Protein AF-A0AAU9UUK9-F1 (afdb_monomer_lite)

Sequence (66 aa):
MYQFVTKPALAANVEDLKPDGNTHVYGKSVSAYKTWQNDNGHYSEDGRGLEVINNDGQITKHEFKP

Structure (mmCIF, N/CA/C/O backbone):
data_AF-A0AAU9UUK9-F1
#
_entry.id   AF-A0AAU9UUK9-F1
#
loop_
_atom_site.group_PDB
_atom_site.id
_atom_site.type_symbol
_atom_site.label_atom_id
_atom_site.label_alt_id
_atom_site.label_comp_id
_atom_site.label_asym_id
_atom_site.label_entity_id
_atom_site.label_seq_id
_atom_site.pdbx_PDB_ins_code
_atom_site.Cartn_x
_atom_site.Cartn_y
_atom_sit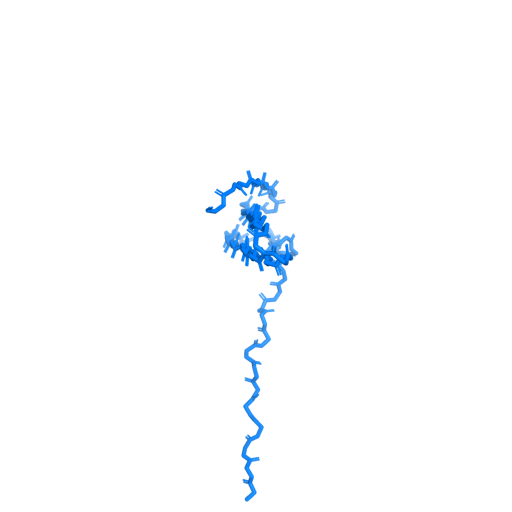e.Cartn_z
_atom_site.occupancy
_atom_site.B_iso_or_equiv
_atom_site.auth_seq_id
_atom_site.auth_comp_id
_atom_site.auth_asym_id
_atom_site.auth_atom_id
_atom_site.pdbx_PDB_model_num
ATOM 1 N N . MET A 1 1 ? 29.241 -23.299 12.898 1.00 37.47 1 MET A N 1
ATOM 2 C CA . MET A 1 1 ? 27.823 -23.617 12.629 1.00 37.47 1 MET A CA 1
ATOM 3 C C . MET A 1 1 ? 27.097 -22.279 12.565 1.00 37.47 1 MET A C 1
ATOM 5 O O . MET A 1 1 ? 27.031 -21.608 13.584 1.00 37.47 1 MET A O 1
ATOM 9 N N . TYR A 1 2 ? 26.749 -21.796 11.371 1.00 38.91 2 TYR A N 1
ATOM 10 C CA . TYR A 1 2 ? 26.248 -20.426 11.193 1.00 38.91 2 TYR A CA 1
ATOM 11 C C . TYR A 1 2 ? 24.773 -20.335 11.601 1.00 38.91 2 TYR A C 1
ATOM 13 O O . TYR A 1 2 ? 23.966 -21.171 11.203 1.00 38.91 2 TYR A O 1
ATOM 21 N N . GLN A 1 3 ? 24.462 -19.342 12.438 1.00 36.25 3 GLN A N 1
ATOM 22 C CA . GLN A 1 3 ? 23.122 -19.041 12.938 1.00 36.25 3 GLN A C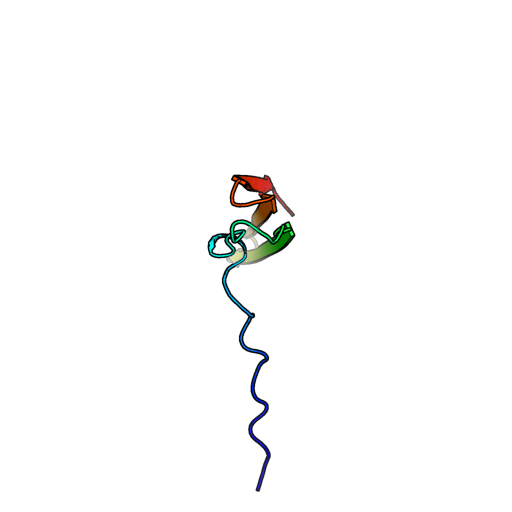A 1
ATOM 23 C C . GLN A 1 3 ? 22.164 -18.749 11.779 1.00 36.25 3 GLN A C 1
ATOM 25 O O . GLN A 1 3 ? 22.453 -17.930 10.907 1.00 36.25 3 GLN A O 1
ATOM 30 N N . PHE A 1 4 ? 20.999 -19.394 11.804 1.00 41.72 4 PHE A N 1
ATOM 31 C CA . PHE A 1 4 ? 19.863 -18.998 10.987 1.00 41.72 4 PHE A CA 1
ATOM 32 C C . PHE A 1 4 ? 19.426 -17.603 11.430 1.00 41.72 4 PHE A C 1
ATOM 34 O O . PHE A 1 4 ? 18.891 -17.430 12.523 1.00 41.72 4 PHE A O 1
ATOM 41 N N . VAL A 1 5 ? 19.662 -16.605 10.582 1.00 41.03 5 VAL A N 1
ATOM 42 C CA . VAL A 1 5 ? 19.011 -15.304 10.716 1.00 41.03 5 VAL A CA 1
ATOM 43 C C . VAL A 1 5 ? 17.535 -15.553 10.436 1.00 41.03 5 VAL A C 1
ATOM 45 O O . VAL A 1 5 ? 17.116 -15.653 9.282 1.00 41.03 5 VAL A O 1
ATOM 48 N N . THR A 1 6 ? 16.737 -15.716 11.488 1.00 44.94 6 THR A N 1
ATOM 49 C CA . THR A 1 6 ? 15.287 -15.622 11.376 1.00 44.94 6 THR A CA 1
ATOM 50 C C . THR A 1 6 ? 14.998 -14.215 10.879 1.00 44.94 6 THR A C 1
ATOM 52 O O . THR A 1 6 ? 15.080 -13.255 11.647 1.00 44.94 6 THR A O 1
ATOM 55 N N . LYS A 1 7 ? 14.721 -14.077 9.573 1.00 41.41 7 LYS A N 1
ATOM 56 C CA . LYS A 1 7 ? 14.039 -12.894 9.041 1.00 41.41 7 LYS A CA 1
ATOM 57 C C . LYS A 1 7 ? 12.915 -12.573 10.027 1.00 41.41 7 LYS A C 1
ATOM 59 O O . LYS A 1 7 ? 12.192 -13.511 10.379 1.00 41.41 7 LYS A O 1
ATOM 64 N N . PRO A 1 8 ? 12.761 -11.324 10.492 1.00 37.81 8 PRO A N 1
ATOM 65 C CA . PRO A 1 8 ? 11.565 -10.979 11.236 1.00 37.81 8 PRO A CA 1
ATOM 66 C C . PRO A 1 8 ? 10.395 -11.396 10.346 1.00 37.81 8 PRO A C 1
ATOM 68 O O . PRO A 1 8 ? 10.307 -10.957 9.197 1.00 37.81 8 PRO A O 1
ATOM 71 N N . ALA A 1 9 ? 9.575 -12.338 10.817 1.00 44.41 9 ALA A N 1
ATOM 72 C CA . ALA A 1 9 ? 8.293 -12.575 10.184 1.00 44.41 9 ALA A CA 1
ATOM 73 C C . ALA A 1 9 ? 7.628 -11.201 10.175 1.00 44.41 9 ALA A C 1
ATOM 75 O O . ALA A 1 9 ? 7.460 -10.616 11.245 1.00 44.41 9 ALA A O 1
ATOM 76 N N . LEU A 1 10 ? 7.389 -10.635 8.987 1.00 43.44 10 LEU A N 1
ATOM 77 C CA . LEU A 1 10 ? 6.604 -9.413 8.849 1.00 43.44 10 LEU A CA 1
ATOM 78 C C . LEU A 1 10 ? 5.307 -9.690 9.610 1.00 43.44 10 LEU A C 1
ATOM 80 O O . LEU A 1 10 ? 4.538 -10.570 9.227 1.00 43.44 10 LEU A O 1
ATOM 84 N N . ALA A 1 11 ? 5.189 -9.087 10.789 1.00 49.62 11 ALA A N 1
ATOM 85 C CA . ALA A 1 11 ? 4.227 -9.475 11.799 1.00 49.62 11 ALA A CA 1
ATOM 86 C C . ALA A 1 11 ? 2.827 -9.085 11.309 1.00 49.62 11 ALA A C 1
ATOM 88 O O . ALA A 1 11 ? 2.446 -7.932 11.450 1.00 49.62 11 ALA A O 1
ATOM 89 N N . ALA A 1 12 ? 2.115 -10.054 10.717 1.00 59.19 12 ALA A N 1
ATOM 90 C CA . ALA A 1 12 ? 0.798 -9.941 10.077 1.00 59.19 12 ALA A CA 1
ATOM 91 C C . ALA A 1 12 ? 0.713 -8.916 8.921 1.00 59.19 12 ALA A C 1
ATOM 93 O O . ALA A 1 12 ? 1.404 -7.898 8.893 1.00 59.19 12 ALA A O 1
ATOM 94 N N . ASN A 1 13 ? -0.147 -9.168 7.927 1.00 79.56 13 ASN A N 1
ATOM 95 C CA . ASN A 1 13 ? -0.448 -8.119 6.955 1.00 79.56 13 ASN A CA 1
ATOM 96 C C . ASN A 1 13 ? -1.190 -6.999 7.692 1.00 79.56 13 ASN A C 1
ATOM 98 O O . ASN A 1 13 ? -2.087 -7.274 8.485 1.00 79.56 13 ASN A O 1
ATOM 102 N N . VAL A 1 14 ? -0.857 -5.734 7.414 1.00 86.94 14 VAL A N 1
ATOM 103 C CA . VAL A 1 14 ? -1.560 -4.578 8.007 1.00 86.94 14 VAL A CA 1
ATOM 104 C C . VAL A 1 14 ? -3.071 -4.655 7.760 1.00 86.94 14 VAL A C 1
ATOM 106 O O . VAL A 1 14 ? -3.850 -4.229 8.604 1.00 86.94 14 VAL A O 1
ATOM 109 N N . GLU A 1 15 ? -3.488 -5.263 6.648 1.00 87.50 15 GLU A N 1
ATOM 110 C CA . GLU A 1 15 ? -4.894 -5.518 6.303 1.00 87.50 15 GLU A CA 1
ATOM 111 C C . GLU A 1 15 ? -5.600 -6.501 7.247 1.00 87.50 15 GLU A C 1
ATOM 113 O O . GLU A 1 15 ? -6.812 -6.417 7.420 1.00 87.50 15 GLU A O 1
ATOM 118 N N . ASP A 1 16 ? -4.849 -7.406 7.874 1.00 89.00 16 ASP A N 1
ATOM 119 C CA . ASP A 1 16 ? -5.393 -8.471 8.718 1.00 89.00 16 ASP A CA 1
ATOM 120 C C . ASP A 1 16 ? -5.584 -8.028 10.173 1.00 89.00 16 ASP A C 1
ATOM 122 O O . ASP A 1 16 ? -6.224 -8.736 10.956 1.00 89.00 16 ASP A O 1
ATOM 126 N N . LEU A 1 17 ? -5.028 -6.874 10.560 1.00 87.19 17 LEU A N 1
ATOM 127 C CA . LEU A 1 17 ? -5.155 -6.370 11.921 1.00 87.19 17 LEU A CA 1
ATOM 128 C C . LEU A 1 17 ? -6.617 -5.991 12.199 1.00 87.19 17 LEU A C 1
ATOM 130 O O . LEU A 1 17 ? -7.257 -5.278 11.424 1.00 87.19 17 LEU A O 1
ATOM 134 N N . LYS A 1 18 ? -7.155 -6.461 13.322 1.00 87.62 18 LYS A N 1
ATOM 135 C CA . LYS A 1 18 ? -8.526 -6.169 13.741 1.00 87.62 18 LYS A CA 1
ATOM 136 C C . LYS A 1 18 ? -8.513 -5.632 15.162 1.00 87.62 18 LYS A C 1
ATOM 138 O O . LYS A 1 18 ? -7.836 -6.237 15.995 1.00 87.62 18 LYS A O 1
ATOM 143 N N . PRO A 1 19 ? -9.249 -4.549 15.450 1.00 87.19 19 PRO A N 1
ATOM 144 C CA . PRO A 1 19 ? -9.531 -4.200 16.830 1.00 87.19 19 PRO A CA 1
ATOM 145 C C . PRO A 1 19 ? -10.308 -5.352 17.477 1.00 87.19 19 PRO A C 1
ATOM 147 O O . PRO A 1 19 ? -11.168 -5.970 16.840 1.00 87.19 19 PRO A O 1
ATOM 150 N N . ASP A 1 20 ? -10.012 -5.649 18.737 1.00 84.00 20 ASP A N 1
ATOM 151 C CA . ASP A 1 20 ? -10.986 -6.317 19.596 1.00 84.00 20 ASP A CA 1
ATOM 152 C C . ASP A 1 20 ? -11.806 -5.250 20.335 1.00 84.00 20 ASP A C 1
ATOM 154 O O . ASP A 1 20 ? -11.455 -4.073 20.333 1.00 84.00 20 ASP A O 1
ATOM 158 N N . GLY A 1 21 ? -12.939 -5.620 20.937 1.00 81.12 21 GLY A N 1
ATOM 159 C CA . GLY A 1 21 ? -13.866 -4.656 21.551 1.00 81.12 21 GLY A CA 1
ATOM 160 C C . GLY A 1 21 ? -13.268 -3.744 22.637 1.00 81.12 21 GLY A C 1
ATOM 161 O O . GLY A 1 21 ? -13.971 -2.850 23.098 1.00 81.12 21 GLY A O 1
ATOM 162 N N . ASN A 1 22 ? -12.007 -3.953 23.034 1.00 89.56 22 ASN A N 1
ATOM 163 C CA . ASN A 1 22 ? -11.277 -3.159 24.017 1.00 89.56 22 ASN A CA 1
ATOM 164 C C . ASN A 1 22 ? -9.948 -2.584 23.484 1.00 89.56 22 ASN A C 1
ATOM 166 O O . ASN A 1 22 ? -9.210 -1.968 24.256 1.00 89.56 22 ASN A O 1
ATOM 170 N N . THR A 1 23 ? -9.613 -2.777 22.206 1.00 87.31 23 THR A N 1
ATOM 171 C CA . THR A 1 23 ? -8.340 -2.338 21.622 1.00 87.31 23 THR A CA 1
ATOM 172 C C . THR A 1 23 ? -8.546 -1.606 20.307 1.00 87.31 23 THR A C 1
ATOM 174 O O . THR A 1 23 ? -9.342 -2.002 19.462 1.00 87.31 23 THR A O 1
ATOM 177 N N . HIS A 1 24 ? -7.781 -0.534 20.128 1.00 91.38 24 HIS A N 1
ATOM 178 C CA . HIS A 1 24 ? -7.666 0.151 18.849 1.00 91.38 24 HIS A CA 1
ATOM 179 C C . HIS A 1 24 ? -6.476 -0.398 18.073 1.00 91.38 24 HIS A C 1
ATOM 181 O O . HIS A 1 24 ? -5.449 -0.765 18.651 1.00 91.38 24 HIS A O 1
ATOM 187 N N . VAL A 1 25 ? -6.602 -0.419 16.754 1.00 89.94 25 VAL A N 1
ATOM 188 C CA . VAL A 1 25 ? -5.560 -0.876 15.844 1.00 89.94 25 VAL A CA 1
ATOM 189 C C . VAL A 1 25 ? -5.265 0.223 14.847 1.00 89.94 25 VAL A C 1
ATOM 191 O O . VAL A 1 25 ? -6.132 0.656 14.096 1.00 89.94 25 VAL A O 1
ATOM 194 N N . TYR A 1 26 ? -3.996 0.608 14.784 1.00 92.94 26 TYR A N 1
ATOM 195 C CA . TYR A 1 26 ? -3.484 1.436 13.709 1.00 92.94 26 TYR A CA 1
ATOM 196 C C . TYR A 1 26 ? -2.260 0.771 13.090 1.00 92.94 26 TYR A C 1
ATOM 198 O O . TYR A 1 26 ? -1.302 0.430 13.786 1.00 92.94 26 TYR A O 1
ATOM 206 N N . GLY A 1 27 ? -2.285 0.603 11.773 1.00 92.00 27 GLY A N 1
ATOM 207 C CA . GLY A 1 27 ? -1.175 0.051 11.012 1.00 92.00 27 GLY A CA 1
ATOM 208 C C . GLY A 1 27 ? -1.015 0.767 9.682 1.00 92.00 27 GLY A C 1
ATOM 209 O O . GLY A 1 27 ? -1.995 1.085 9.013 1.00 92.00 27 GLY A O 1
ATOM 210 N N . LYS A 1 28 ? 0.233 0.997 9.280 1.00 93.38 28 LYS A N 1
ATOM 211 C CA . LYS A 1 28 ? 0.572 1.547 7.969 1.00 93.38 28 LYS A CA 1
ATOM 212 C C . LYS A 1 28 ? 1.673 0.711 7.337 1.00 93.38 28 LYS A C 1
ATOM 214 O O . LYS A 1 28 ? 2.698 0.464 7.967 1.00 93.38 28 LYS A O 1
ATOM 219 N N . SER A 1 29 ? 1.462 0.302 6.093 1.00 92.69 29 SER A N 1
ATOM 220 C CA . SER A 1 29 ? 2.465 -0.360 5.263 1.00 92.69 29 SER A CA 1
ATOM 221 C C . SER A 1 29 ? 2.632 0.406 3.962 1.00 92.69 29 SER A C 1
ATOM 223 O O . SER A 1 29 ? 1.655 0.875 3.382 1.00 92.69 29 SER A O 1
ATOM 225 N N . VAL A 1 30 ? 3.875 0.538 3.511 1.00 91.38 30 VAL A N 1
ATOM 226 C CA . VAL A 1 30 ? 4.209 1.136 2.220 1.00 91.38 30 VAL A CA 1
ATOM 227 C C . VAL A 1 30 ? 5.151 0.186 1.502 1.00 91.38 30 VAL A C 1
ATOM 229 O O . VAL A 1 30 ? 6.172 -0.226 2.050 1.00 91.38 30 VAL A O 1
ATOM 232 N N . SER A 1 31 ? 4.801 -0.156 0.268 1.00 86.25 31 SE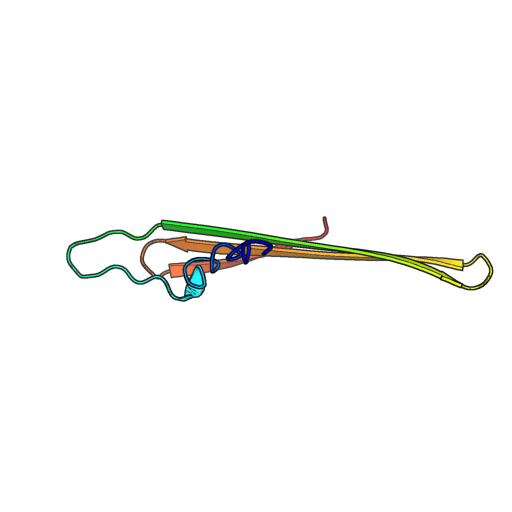R A N 1
ATOM 233 C CA . SER A 1 31 ? 5.627 -0.959 -0.628 1.00 86.25 31 SER A CA 1
ATOM 234 C C . SER A 1 31 ? 5.745 -0.245 -1.965 1.00 86.25 31 SER A C 1
ATOM 236 O O . SER A 1 31 ? 4.770 0.319 -2.449 1.00 86.25 31 SER A O 1
ATOM 238 N N . ALA A 1 32 ? 6.934 -0.234 -2.554 1.00 89.12 32 ALA A N 1
ATOM 239 C CA . ALA A 1 32 ? 7.149 0.345 -3.871 1.00 89.12 32 ALA A CA 1
ATOM 240 C C . ALA A 1 32 ? 8.228 -0.430 -4.618 1.00 89.12 32 ALA A C 1
ATOM 242 O O . ALA A 1 32 ? 9.169 -0.941 -4.006 1.00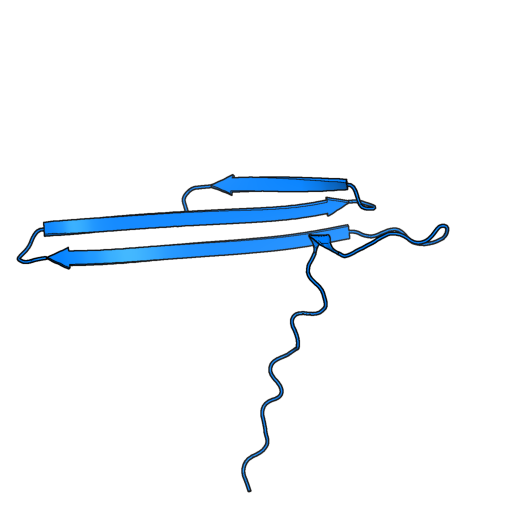 89.12 32 ALA A O 1
ATOM 243 N N . TYR A 1 33 ? 8.090 -0.503 -5.938 1.00 86.00 33 TYR A N 1
ATOM 244 C CA . TYR A 1 33 ? 9.110 -1.039 -6.825 1.00 86.00 33 TYR A CA 1
ATOM 245 C C . TYR A 1 33 ? 9.427 -0.041 -7.931 1.00 86.00 33 TYR A C 1
ATOM 247 O O . TYR A 1 33 ? 8.585 0.760 -8.341 1.00 86.00 33 TYR A O 1
ATOM 255 N N . LYS A 1 34 ? 10.658 -0.138 -8.427 1.00 90.62 34 LYS A N 1
ATOM 256 C CA . LYS A 1 34 ? 11.121 0.568 -9.609 1.00 90.62 34 LYS A CA 1
ATOM 257 C C . LYS A 1 34 ? 11.992 -0.369 -10.432 1.00 90.62 34 LYS A C 1
ATOM 259 O O . LYS A 1 34 ? 12.852 -1.059 -9.886 1.00 90.62 34 LYS A O 1
ATOM 264 N N . THR A 1 35 ? 11.729 -0.424 -11.726 1.00 85.12 35 THR A N 1
ATOM 265 C CA . THR A 1 35 ? 12.408 -1.289 -12.684 1.00 85.12 35 THR A CA 1
ATOM 266 C C . THR A 1 35 ? 12.886 -0.466 -13.862 1.00 85.12 35 THR A C 1
ATOM 268 O O . THR A 1 35 ? 12.131 0.327 -14.420 1.00 85.12 35 THR A O 1
ATOM 271 N N . TRP A 1 36 ? 14.130 -0.707 -14.259 1.00 91.94 36 TRP A N 1
ATOM 272 C CA . TRP A 1 36 ? 14.734 -0.130 -15.450 1.00 91.94 36 TRP A CA 1
ATOM 273 C C . TRP A 1 36 ? 15.109 -1.254 -16.401 1.00 91.94 36 TRP A C 1
ATOM 275 O O . TRP A 1 36 ? 15.671 -2.265 -15.974 1.00 91.94 36 TRP A O 1
ATOM 285 N N . GLN A 1 37 ? 14.812 -1.073 -17.681 1.00 89.50 37 GLN A N 1
ATOM 286 C CA . GLN A 1 37 ? 15.241 -1.979 -18.738 1.00 89.50 37 GLN A CA 1
ATOM 287 C C . GLN A 1 37 ? 15.997 -1.192 -19.805 1.00 89.50 37 GLN A C 1
ATOM 289 O O . GLN A 1 37 ? 15.674 -0.039 -20.095 1.00 89.50 37 GLN A O 1
ATOM 294 N N . ASN A 1 38 ? 17.022 -1.826 -20.368 1.00 91.38 38 ASN A N 1
ATOM 295 C CA . ASN A 1 38 ? 17.749 -1.337 -21.529 1.00 91.38 38 ASN A CA 1
ATOM 296 C C . ASN A 1 38 ? 17.753 -2.451 -22.573 1.00 91.38 38 ASN A C 1
ATOM 298 O O . ASN A 1 38 ? 18.370 -3.494 -22.350 1.00 91.38 38 ASN A O 1
ATOM 302 N N . ASP A 1 39 ? 17.062 -2.218 -23.681 1.00 89.31 39 ASP A N 1
ATOM 303 C CA . ASP A 1 39 ? 17.059 -3.105 -24.837 1.00 89.31 39 ASP A CA 1
ATOM 304 C C . ASP A 1 39 ? 17.704 -2.387 -26.024 1.00 89.31 39 ASP A C 1
ATOM 306 O O . ASP A 1 39 ? 17.119 -1.489 -26.630 1.00 89.31 39 ASP A O 1
ATOM 310 N N . ASN A 1 40 ? 18.961 -2.734 -26.308 1.00 87.94 40 ASN A N 1
ATOM 311 C CA . ASN A 1 40 ? 19.746 -2.194 -27.420 1.00 87.94 40 ASN A CA 1
ATOM 312 C C . ASN A 1 40 ? 19.748 -0.648 -27.521 1.00 87.94 40 ASN A C 1
ATOM 314 O O . ASN A 1 40 ? 19.662 -0.082 -28.610 1.00 87.94 40 ASN A O 1
ATOM 318 N N . GLY A 1 41 ? 19.834 0.049 -26.382 1.00 90.62 41 GLY A N 1
ATOM 319 C CA . GLY A 1 41 ? 19.826 1.515 -26.314 1.00 90.62 41 GLY A CA 1
ATOM 320 C C . GLY A 1 41 ? 18.441 2.140 -26.123 1.00 90.62 41 GLY A C 1
ATOM 321 O O . GLY A 1 41 ? 18.349 3.355 -25.943 1.00 90.62 41 GLY A O 1
ATOM 322 N N . HIS A 1 42 ? 17.374 1.338 -26.103 1.00 85.44 42 HIS A N 1
ATOM 323 C CA . HIS A 1 42 ? 16.047 1.773 -25.683 1.00 85.44 42 HIS A CA 1
ATOM 324 C C . HIS A 1 42 ? 15.886 1.597 -24.176 1.00 85.44 42 HIS A C 1
ATOM 326 O O . HIS A 1 42 ? 15.933 0.482 -23.660 1.00 85.44 42 HIS A O 1
ATOM 332 N N . TYR A 1 43 ? 15.667 2.708 -23.479 1.00 91.19 43 TYR A N 1
ATOM 333 C CA . TYR A 1 43 ? 15.459 2.728 -22.038 1.00 91.19 43 TYR A CA 1
ATOM 334 C C . TYR A 1 43 ? 13.968 2.770 -21.724 1.00 91.19 43 TYR A C 1
ATOM 336 O O . TYR A 1 43 ? 13.249 3.631 -22.237 1.00 91.19 43 TYR A O 1
ATOM 344 N N . SER A 1 44 ? 13.516 1.875 -20.851 1.00 88.38 44 SER A N 1
ATOM 345 C CA . SER A 1 44 ? 12.194 1.959 -20.239 1.00 88.38 44 SER A CA 1
ATOM 346 C C . SER A 1 44 ? 12.314 1.964 -18.721 1.00 88.38 44 SER A C 1
ATOM 348 O O . SER A 1 44 ? 13.200 1.344 -18.126 1.00 88.38 44 SER A O 1
ATOM 350 N N . GLU A 1 45 ? 11.418 2.719 -18.100 1.00 89.81 45 GLU A N 1
ATOM 351 C CA . GLU A 1 45 ? 11.278 2.813 -16.658 1.00 89.81 45 GLU A CA 1
ATOM 352 C C . GLU A 1 45 ? 9.828 2.490 -16.308 1.00 89.81 45 GLU A C 1
ATOM 354 O O . GLU A 1 45 ? 8.901 3.054 -16.895 1.00 89.81 45 GLU A O 1
ATOM 359 N N . ASP A 1 46 ? 9.645 1.585 -15.354 1.00 86.38 46 ASP A N 1
ATOM 360 C CA . ASP A 1 46 ? 8.356 1.326 -14.719 1.00 86.38 46 ASP A CA 1
ATOM 361 C C . ASP A 1 46 ? 8.513 1.376 -13.201 1.00 86.38 46 ASP A C 1
ATOM 363 O O . ASP A 1 46 ? 9.569 1.062 -12.647 1.00 86.38 46 ASP A O 1
ATOM 367 N N . GLY A 1 47 ? 7.457 1.791 -12.519 1.00 87.25 47 GLY A N 1
ATOM 368 C CA . GLY A 1 47 ? 7.440 1.854 -11.073 1.00 87.25 47 GLY A CA 1
ATOM 369 C C . GLY A 1 47 ? 6.034 2.049 -10.539 1.00 87.25 47 GLY A C 1
ATOM 370 O O . GLY A 1 47 ? 5.228 2.798 -11.099 1.00 87.25 47 GLY A O 1
ATOM 371 N N . ARG A 1 48 ? 5.756 1.382 -9.421 1.00 84.50 48 ARG A N 1
ATOM 372 C CA . ARG A 1 48 ? 4.474 1.462 -8.719 1.00 84.50 48 ARG A CA 1
ATOM 373 C C . ARG A 1 48 ? 4.695 1.348 -7.221 1.00 84.50 48 ARG A C 1
ATOM 375 O O . ARG A 1 48 ? 5.545 0.591 -6.757 1.00 84.50 48 ARG A O 1
ATOM 382 N N . GLY A 1 49 ? 3.901 2.100 -6.481 1.00 88.25 49 GLY A N 1
ATOM 383 C CA . GLY A 1 49 ? 3.809 2.079 -5.036 1.00 88.25 49 GLY A CA 1
ATOM 384 C C . GLY A 1 49 ? 2.393 1.752 -4.582 1.00 88.25 49 GLY A C 1
ATOM 385 O O . GLY A 1 49 ? 1.418 2.089 -5.254 1.00 88.25 49 GLY A O 1
ATOM 386 N N . LEU A 1 50 ? 2.299 1.095 -3.433 1.00 89.44 50 LEU A N 1
ATOM 387 C CA . LEU A 1 50 ? 1.072 0.818 -2.708 1.00 89.44 50 LEU A CA 1
ATOM 388 C C . LEU A 1 50 ? 1.284 1.172 -1.238 1.00 89.44 50 LEU A C 1
ATOM 390 O O . LEU A 1 50 ? 2.153 0.617 -0.560 1.00 89.44 50 LEU A O 1
ATOM 394 N N . GLU A 1 51 ? 0.450 2.076 -0.754 1.00 92.94 51 GLU A N 1
ATOM 395 C CA . GLU A 1 51 ? 0.270 2.386 0.652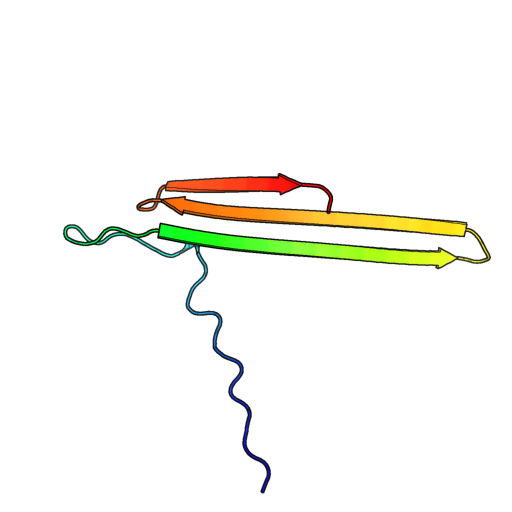 1.00 92.94 51 GLU A CA 1
ATOM 396 C C . GLU A 1 51 ? -1.027 1.740 1.145 1.00 92.94 51 GLU A C 1
ATOM 398 O O . GLU A 1 51 ? -2.070 1.825 0.495 1.00 92.94 51 GLU A O 1
ATOM 403 N N . VAL A 1 52 ? -0.955 1.098 2.307 1.00 93.31 52 VAL A N 1
ATOM 404 C CA . VAL A 1 52 ? -2.089 0.495 3.002 1.00 93.31 52 VAL A CA 1
ATOM 405 C C . VAL A 1 52 ? -2.139 1.057 4.413 1.00 93.31 52 VAL A C 1
ATOM 407 O O . VAL A 1 52 ? -1.158 0.976 5.152 1.00 93.31 52 VAL A O 1
ATOM 410 N N . ILE A 1 53 ? -3.289 1.601 4.791 1.00 95.12 53 ILE A N 1
ATOM 411 C CA . ILE A 1 53 ? -3.571 2.113 6.130 1.00 95.12 53 ILE A CA 1
ATOM 412 C C . ILE A 1 53 ? -4.736 1.308 6.696 1.00 95.12 53 ILE A C 1
ATOM 414 O O . ILE A 1 53 ? -5.777 1.198 6.054 1.00 95.12 53 ILE A O 1
ATOM 418 N N . ASN A 1 54 ? -4.560 0.760 7.891 1.00 94.88 54 ASN A N 1
ATOM 419 C CA . ASN A 1 54 ? -5.615 0.160 8.691 1.00 94.88 54 ASN A CA 1
ATOM 420 C C . ASN A 1 54 ? -5.855 1.049 9.909 1.00 94.88 54 ASN A C 1
ATOM 422 O O . ASN A 1 54 ? -4.940 1.251 10.707 1.00 94.88 54 ASN A O 1
ATOM 426 N N . ASN A 1 55 ? -7.068 1.580 10.021 1.00 94.75 55 ASN A N 1
ATOM 427 C CA . ASN A 1 55 ? -7.522 2.353 11.165 1.00 94.75 55 ASN A CA 1
ATOM 428 C C . ASN A 1 55 ? -8.771 1.684 11.745 1.00 94.75 55 ASN A C 1
ATOM 430 O O . ASN A 1 55 ? -9.855 1.799 11.178 1.00 94.75 55 ASN A O 1
ATOM 434 N N . ASP A 1 56 ? -8.609 0.941 12.835 1.00 93.12 56 ASP A N 1
ATOM 435 C CA . ASP A 1 56 ? -9.666 0.173 13.500 1.00 93.12 56 ASP A CA 1
ATOM 436 C C . ASP A 1 56 ? -10.430 -0.772 12.554 1.00 93.12 56 ASP A C 1
ATOM 438 O O . ASP A 1 56 ? -11.656 -0.868 12.564 1.00 93.12 56 ASP A O 1
ATOM 442 N N . GLY A 1 57 ? -9.695 -1.484 11.698 1.00 89.69 57 GLY A N 1
ATOM 443 C CA . GLY A 1 57 ? -10.254 -2.395 10.699 1.00 89.69 57 GLY A CA 1
ATOM 444 C C . GLY A 1 57 ? -10.770 -1.694 9.439 1.00 89.69 57 GLY A C 1
ATOM 445 O O . GLY A 1 57 ? -11.171 -2.369 8.490 1.00 89.69 57 GLY A O 1
ATOM 446 N N . GLN A 1 58 ? -10.743 -0.359 9.384 1.00 93.31 58 GLN A N 1
ATOM 447 C CA . GLN A 1 58 ? -11.031 0.391 8.164 1.00 93.31 58 GLN A CA 1
ATOM 448 C C . GLN A 1 58 ? -9.773 0.470 7.302 1.00 93.31 58 GLN A C 1
ATOM 450 O O . GLN A 1 58 ? -8.795 1.131 7.659 1.00 93.31 58 GLN A O 1
ATOM 455 N N . ILE A 1 59 ? -9.805 -0.210 6.155 1.00 94.19 59 ILE A N 1
ATOM 456 C CA . ILE A 1 59 ? -8.668 -0.285 5.238 1.00 94.19 59 ILE A CA 1
ATOM 457 C C . ILE A 1 59 ? -8.770 0.802 4.170 1.00 94.19 59 ILE A C 1
ATOM 459 O O . ILE A 1 59 ? -9.722 0.836 3.392 1.00 94.19 59 ILE A O 1
ATOM 463 N N . THR A 1 60 ? -7.747 1.649 4.088 1.00 95.44 60 THR A N 1
ATOM 464 C CA . THR A 1 60 ? -7.526 2.588 2.982 1.00 95.44 60 THR A CA 1
ATOM 465 C C . THR A 1 60 ? -6.310 2.146 2.180 1.00 95.44 60 THR A C 1
ATOM 467 O O . THR A 1 60 ? -5.264 1.847 2.756 1.00 95.44 60 THR A O 1
ATOM 470 N N . LYS A 1 61 ? -6.437 2.114 0.851 1.00 93.12 61 LYS A N 1
ATOM 471 C CA . LYS A 1 61 ? -5.338 1.796 -0.069 1.00 93.12 61 LYS A CA 1
ATOM 472 C C . LYS A 1 61 ? -5.094 2.969 -1.007 1.00 93.12 61 LYS A C 1
ATOM 474 O O . LYS A 1 61 ? -6.042 3.491 -1.592 1.00 93.12 61 LYS A O 1
ATOM 479 N N . HIS A 1 62 ? -3.836 3.362 -1.156 1.00 93.12 62 HIS A N 1
ATOM 480 C CA . HIS A 1 62 ? -3.418 4.409 -2.078 1.00 93.12 62 HIS A CA 1
ATOM 481 C C . HIS A 1 62 ? -2.305 3.893 -2.984 1.00 93.12 62 HIS A C 1
ATOM 483 O O . HIS A 1 62 ? -1.254 3.457 -2.518 1.00 93.12 62 HIS A O 1
ATOM 489 N N . GLU A 1 63 ? -2.545 3.945 -4.289 1.00 90.69 63 GLU A N 1
ATOM 490 C CA . GLU A 1 63 ? -1.527 3.646 -5.286 1.00 90.69 63 GLU A CA 1
ATOM 491 C C . GLU A 1 63 ? -0.846 4.929 -5.748 1.00 90.69 63 GLU A C 1
ATOM 493 O O . GLU A 1 63 ? -1.506 5.942 -5.982 1.00 90.69 63 GLU A O 1
ATOM 498 N N . PHE A 1 64 ? 0.470 4.868 -5.924 1.00 87.31 64 PHE A N 1
ATOM 499 C CA . PHE A 1 64 ? 1.265 6.002 -6.384 1.00 87.31 64 PHE A CA 1
ATOM 500 C C . PHE A 1 64 ? 2.372 5.560 -7.341 1.00 87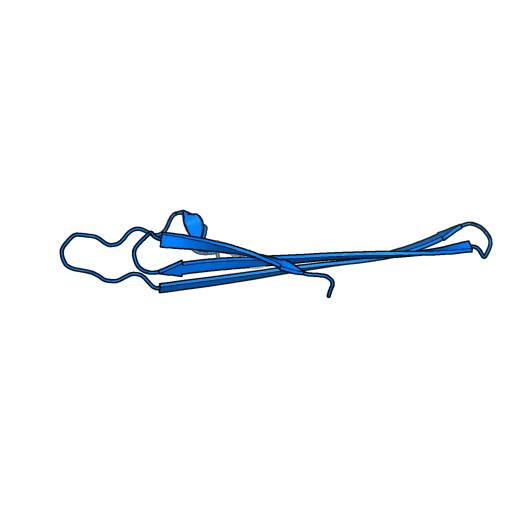.31 64 PHE A C 1
ATOM 502 O O . PHE A 1 64 ? 2.700 4.377 -7.441 1.00 87.31 64 PHE A O 1
ATOM 509 N N . LYS A 1 65 ? 2.957 6.521 -8.060 1.00 89.69 65 LYS A N 1
ATOM 510 C CA . LYS A 1 65 ? 4.220 6.319 -8.777 1.00 89.69 65 LYS A CA 1
ATOM 511 C C . LYS A 1 65 ? 5.373 6.829 -7.900 1.00 89.69 65 LYS A C 1
ATOM 513 O O . LYS A 1 65 ? 5.266 7.967 -7.443 1.00 89.69 65 LYS A O 1
ATOM 518 N N . PRO A 1 66 ? 6.393 6.001 -7.610 1.00 75.56 66 PRO A N 1
ATOM 519 C CA . PRO A 1 66 ? 7.521 6.368 -6.753 1.00 75.56 66 PRO A CA 1
ATOM 520 C C . PRO A 1 66 ? 8.537 7.292 -7.435 1.00 75.56 66 PRO A C 1
ATOM 522 O O . PRO A 1 66 ? 8.621 7.287 -8.686 1.00 75.56 66 PRO A O 1
#

Radius of gyration: 18.16 Å; chains: 1; bounding box: 42×30×51 Å

Secondary structure (DSSP, 8-state):
-----------S-GGG----TT---EEEEEEEEEEEEEETTEEEEEEEEEEEEEETTEEEEEEE--

Foldseek 3Di:
DDDDPPDPPPPDDLLPDADDPVDWDWDKDKDKDKDWDDDPNDIDIDMKMWIWIATNNDIDIDIDGD

Organism: Euphydryas editha (NCBI:txid104508)

pLDDT: mean 80.93, std 18.4, range [36.25, 95.44]